Protein AF-A0A954W2F2-F1 (afdb_monomer_lite)

Radius of gyration: 12.39 Å; chains: 1; bounding box: 30×18×31 Å

pLDDT: mean 92.81, std 10.8, range [43.72, 98.75]

Sequence (64 aa):
LLQEVKNALQELPESEREILVLKYLEKLTAEEIAEILGTTERTVWRRHGRAIERVGLILNEGTE

Secondary structure (DSSP, 8-state):
-HHHHHHHHHHS-HHHHHHHIIIIIS---HHHHHHHTTS-HHHHHHHHHHHHHHHHHHHHHTT-

Structure (mmCIF, N/CA/C/O backbone):
data_AF-A0A954W2F2-F1
#
_entry.id   AF-A0A954W2F2-F1
#
loop_
_atom_site.group_PDB
_atom_site.id
_atom_site.type_symbol
_atom_site.label_atom_id
_atom_site.label_alt_id
_atom_site.label_comp_id
_atom_site.label_asym_id
_atom_site.label_entity_id
_atom_site.label_seq_id
_atom_site.pdbx_PDB_ins_code
_atom_site.Cartn_x
_atom_site.Cartn_y
_atom_site.Cartn_z
_atom_site.occupancy
_atom_site.B_iso_or_equiv
_atom_site.auth_seq_id
_atom_site.auth_comp_id
_atom_site.auth_asym_id
_atom_site.auth_atom_id
_atom_site.pdbx_PDB_model_num
ATOM 1 N N . LEU A 1 1 ? 8.219 6.080 -19.365 1.00 74.62 1 LEU A N 1
ATOM 2 C CA . LEU A 1 1 ? 7.950 6.171 -17.908 1.00 74.62 1 LEU A CA 1
ATOM 3 C C . LEU A 1 1 ? 6.466 6.172 -17.512 1.00 74.62 1 LEU A C 1
ATOM 5 O O . LEU A 1 1 ? 6.020 5.178 -16.967 1.00 74.62 1 LEU A O 1
ATOM 9 N N . LEU A 1 2 ? 5.662 7.227 -17.745 1.00 86.44 2 LEU A N 1
ATOM 10 C CA . LEU A 1 2 ? 4.270 7.259 -17.228 1.00 86.44 2 LEU A CA 1
ATOM 11 C C . LEU A 1 2 ? 3.388 6.130 -17.800 1.00 86.44 2 LEU A C 1
ATOM 13 O O . LEU A 1 2 ? 2.590 5.531 -17.082 1.00 86.44 2 LEU A O 1
ATOM 17 N N . GLN A 1 3 ? 3.560 5.819 -19.088 1.00 89.31 3 GLN A N 1
ATOM 18 C CA . GLN A 1 3 ? 2.853 4.718 -19.742 1.00 89.31 3 GLN A CA 1
ATOM 19 C C . GLN A 1 3 ? 3.342 3.344 -19.256 1.00 89.31 3 GLN A C 1
ATOM 21 O O . GLN A 1 3 ? 2.517 2.468 -19.027 1.00 89.31 3 GLN A O 1
ATOM 26 N N . GLU A 1 4 ? 4.649 3.169 -19.033 1.00 88.12 4 GLU A N 1
ATOM 27 C CA . GLU A 1 4 ? 5.216 1.935 -18.458 1.00 88.12 4 GLU A CA 1
ATOM 28 C C . GLU A 1 4 ? 4.683 1.687 -17.046 1.00 88.12 4 GLU A C 1
ATOM 30 O O . GLU A 1 4 ? 4.227 0.590 -16.752 1.00 88.12 4 GLU A O 1
ATOM 35 N N . VAL A 1 5 ? 4.640 2.721 -16.197 1.00 88.81 5 VAL A N 1
ATOM 36 C CA . VAL A 1 5 ? 4.054 2.625 -14.851 1.00 88.81 5 VAL A CA 1
ATOM 37 C C . VAL A 1 5 ? 2.581 2.237 -14.935 1.00 88.81 5 VAL A C 1
ATOM 39 O O . VAL A 1 5 ? 2.127 1.373 -14.190 1.00 88.81 5 VAL A O 1
ATOM 42 N N . LYS A 1 6 ? 1.823 2.835 -15.861 1.00 90.56 6 LYS A N 1
ATOM 43 C CA . LYS A 1 6 ? 0.413 2.486 -16.057 1.00 90.56 6 LYS A CA 1
ATOM 44 C C . LYS A 1 6 ? 0.239 1.021 -16.467 1.00 90.56 6 LYS A C 1
ATOM 46 O O . LYS A 1 6 ? -0.638 0.360 -15.920 1.00 90.56 6 LYS A O 1
ATOM 51 N N . ASN A 1 7 ? 1.073 0.521 -17.376 1.00 92.06 7 ASN A N 1
ATOM 52 C CA . ASN A 1 7 ? 1.047 -0.877 -17.805 1.00 92.06 7 ASN A CA 1
ATOM 53 C C . ASN A 1 7 ? 1.432 -1.815 -16.647 1.00 92.06 7 ASN A C 1
ATOM 55 O O . ASN A 1 7 ? 0.697 -2.752 -1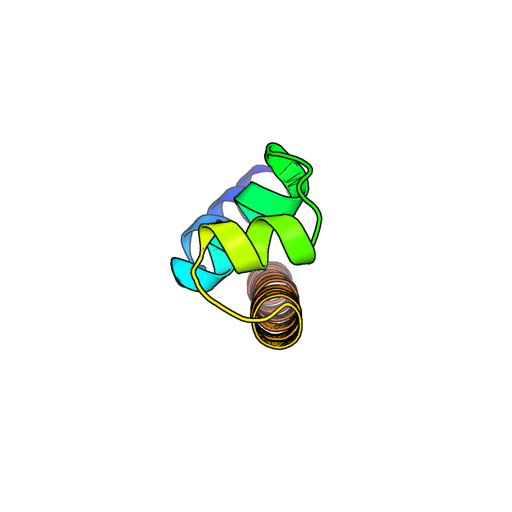6.353 1.00 92.06 7 ASN A O 1
ATOM 59 N N . ALA A 1 8 ? 2.495 -1.497 -15.902 1.00 92.19 8 ALA A N 1
ATOM 60 C CA . ALA A 1 8 ? 2.925 -2.280 -14.744 1.00 92.19 8 ALA A CA 1
ATOM 61 C C . ALA A 1 8 ? 1.834 -2.376 -13.663 1.00 92.19 8 ALA A C 1
ATOM 63 O O . ALA A 1 8 ? 1.601 -3.438 -13.092 1.00 92.19 8 ALA A O 1
ATOM 64 N N . LEU A 1 9 ? 1.103 -1.285 -13.413 1.00 93.50 9 LEU A N 1
ATOM 65 C CA . LEU A 1 9 ? -0.039 -1.293 -12.494 1.00 93.50 9 LEU A CA 1
ATOM 66 C C . LEU A 1 9 ? -1.207 -2.156 -13.005 1.00 93.50 9 LEU A C 1
ATOM 68 O O . LEU A 1 9 ? -1.932 -2.735 -12.193 1.00 93.50 9 LEU A O 1
ATOM 72 N N . GLN A 1 10 ? -1.414 -2.252 -14.323 1.00 93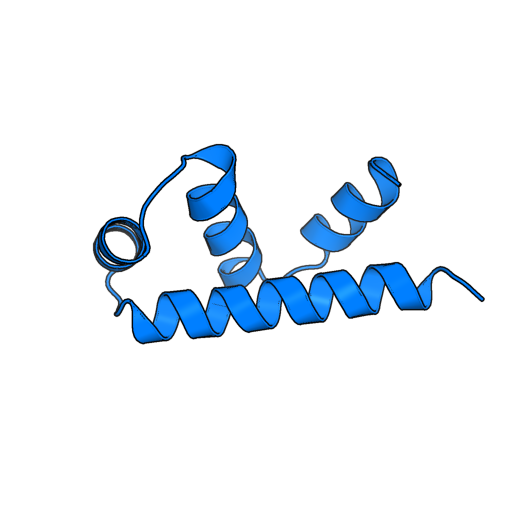.06 10 GLN A N 1
ATOM 73 C CA . GLN A 1 10 ? -2.449 -3.111 -14.913 1.00 93.06 10 GLN A CA 1
ATOM 74 C C . GLN A 1 10 ? -2.128 -4.603 -14.766 1.00 93.06 10 GLN A C 1
ATOM 76 O O . GLN A 1 10 ? -3.053 -5.398 -14.608 1.00 93.06 10 GLN A O 1
ATOM 81 N N . GLU A 1 11 ? -0.849 -4.969 -14.742 1.00 93.69 11 GLU A N 1
ATOM 82 C CA . GLU A 1 11 ? -0.388 -6.352 -14.567 1.00 93.69 11 GLU A CA 1
ATOM 83 C C . GLU A 1 11 ? -0.402 -6.832 -13.108 1.00 93.69 11 GLU A C 1
ATOM 85 O O . GLU A 1 11 ? -0.279 -8.029 -12.834 1.00 93.69 11 GLU A O 1
ATOM 90 N N . LEU A 1 12 ? -0.589 -5.922 -12.147 1.00 95.44 12 LEU A N 1
ATOM 91 C CA . LEU A 1 12 ? -0.715 -6.303 -10.746 1.00 95.44 12 LEU A CA 1
ATOM 92 C C . LEU A 1 12 ? -1.979 -7.140 -10.488 1.00 95.44 12 LEU A C 1
ATOM 94 O O . LEU A 1 12 ? -3.058 -6.830 -11.016 1.00 95.44 12 LEU A O 1
ATOM 98 N N . PRO A 1 13 ? -1.901 -8.123 -9.568 1.00 96.00 13 PRO A N 1
ATOM 99 C CA . PRO A 1 13 ? -3.085 -8.717 -8.967 1.00 96.00 13 PRO A CA 1
ATOM 100 C C . PRO A 1 13 ? -4.015 -7.632 -8.419 1.00 96.00 13 PRO A C 1
ATOM 102 O O . PRO A 1 13 ? -3.561 -6.655 -7.820 1.00 96.00 13 PRO A O 1
ATOM 105 N N . GLU A 1 14 ? -5.325 -7.822 -8.565 1.00 95.75 14 GLU A N 1
ATOM 106 C CA . GLU A 1 14 ? -6.327 -6.834 -8.144 1.00 95.75 14 GLU A CA 1
ATOM 107 C C . GLU A 1 14 ? -6.151 -6.415 -6.679 1.00 95.75 14 GLU A C 1
ATOM 109 O O . GLU A 1 14 ? -6.073 -5.226 -6.388 1.00 95.75 14 GLU A O 1
ATOM 114 N N . SER A 1 15 ? -5.937 -7.386 -5.786 1.00 94.25 15 SER A N 1
ATOM 115 C CA . SER A 1 15 ? -5.713 -7.133 -4.355 1.00 94.25 15 SER A CA 1
ATOM 116 C C . SER A 1 15 ? -4.440 -6.340 -4.025 1.00 94.25 15 SER A C 1
ATOM 118 O O . SER A 1 15 ? -4.307 -5.830 -2.917 1.00 94.25 15 SER A O 1
ATOM 120 N N . GLU A 1 16 ? -3.475 -6.272 -4.944 1.00 96.19 16 GLU A N 1
ATOM 121 C CA . GLU A 1 16 ? -2.232 -5.507 -4.788 1.00 96.19 16 GLU A CA 1
ATOM 122 C C . GLU A 1 16 ? -2.391 -4.111 -5.397 1.00 96.19 16 GLU A C 1
ATOM 124 O O . GLU A 1 16 ? -2.026 -3.120 -4.764 1.00 96.19 16 GLU A O 1
ATOM 129 N N . ARG A 1 17 ? -3.035 -4.015 -6.568 1.00 96.56 17 ARG A N 1
ATOM 130 C CA . ARG A 1 17 ? -3.403 -2.735 -7.190 1.00 96.56 17 ARG A CA 1
ATOM 131 C C . ARG A 1 17 ? -4.352 -1.919 -6.310 1.00 96.56 17 ARG A C 1
ATOM 133 O O . ARG A 1 17 ? -4.145 -0.718 -6.161 1.00 96.56 17 ARG A O 1
ATOM 140 N N . GLU A 1 18 ? -5.358 -2.555 -5.715 1.00 96.94 18 GLU A N 1
ATOM 141 C CA . GLU A 1 18 ? -6.334 -1.914 -4.823 1.00 96.94 18 GLU A CA 1
ATOM 142 C C . GLU A 1 18 ? -5.647 -1.209 -3.644 1.00 96.94 18 GLU A C 1
ATOM 144 O O . GLU A 1 18 ? -5.963 -0.063 -3.330 1.00 96.94 18 GLU A O 1
ATOM 149 N N . ILE A 1 19 ? -4.619 -1.832 -3.059 1.00 97.88 19 ILE A N 1
ATOM 150 C CA . ILE A 1 19 ? -3.844 -1.236 -1.962 1.00 97.88 19 ILE A CA 1
ATOM 151 C C . ILE A 1 19 ? -3.113 0.029 -2.415 1.00 97.88 19 ILE A C 1
ATOM 153 O O . ILE A 1 19 ? -3.053 1.003 -1.666 1.00 97.88 19 ILE A O 1
ATOM 157 N N . LEU A 1 20 ? -2.579 0.050 -3.639 1.00 96.75 20 LEU A N 1
ATOM 158 C CA . LEU A 1 20 ? -1.920 1.239 -4.182 1.00 96.75 20 LEU A CA 1
ATOM 159 C C . LEU A 1 20 ? -2.921 2.364 -4.473 1.00 96.75 20 LEU A C 1
ATOM 161 O O . LEU A 1 20 ? -2.621 3.523 -4.189 1.00 96.75 20 LEU A O 1
ATOM 165 N N . VAL A 1 21 ? -4.110 2.034 -4.988 1.00 96.38 21 VAL A N 1
ATOM 166 C CA . VAL A 1 21 ? -5.192 3.007 -5.219 1.00 96.38 21 VAL A CA 1
ATOM 167 C C . VAL A 1 21 ? -5.602 3.660 -3.903 1.00 96.38 21 VAL A C 1
ATOM 169 O O . VAL A 1 21 ? -5.488 4.879 -3.764 1.00 96.38 21 VAL A O 1
ATOM 172 N N . LEU A 1 22 ? -5.978 2.855 -2.908 1.00 98.06 22 LEU A N 1
ATOM 173 C CA . LEU A 1 22 ? -6.419 3.364 -1.612 1.00 98.06 22 LEU A CA 1
ATOM 174 C C . LEU A 1 22 ? -5.314 4.172 -0.910 1.00 98.06 22 LEU A C 1
ATOM 176 O O . LEU A 1 22 ? -5.576 5.211 -0.307 1.00 98.06 22 LEU A O 1
ATOM 180 N N . LYS A 1 23 ? -4.051 3.743 -1.028 1.00 98.12 23 LYS A N 1
ATOM 181 C CA . LYS A 1 23 ? -2.932 4.429 -0.375 1.00 98.12 23 LYS A CA 1
ATOM 182 C C . LYS A 1 23 ? -2.553 5.752 -1.040 1.00 98.12 23 LYS A C 1
ATOM 184 O O . LYS A 1 23 ? -2.294 6.737 -0.350 1.00 98.12 23 LYS A O 1
ATOM 189 N N . TYR A 1 24 ? -2.431 5.773 -2.366 1.00 96.19 24 TYR A N 1
ATOM 190 C CA . TYR A 1 24 ? -1.813 6.896 -3.076 1.00 96.19 24 TYR A CA 1
ATOM 191 C C . TYR A 1 24 ? -2.815 7.825 -3.750 1.00 96.19 24 TYR A C 1
ATOM 193 O O . TYR A 1 24 ? -2.513 9.018 -3.851 1.00 96.19 24 TYR A O 1
ATOM 201 N N . LEU A 1 25 ? -3.968 7.316 -4.189 1.00 95.00 25 LEU A N 1
ATOM 202 C CA . LEU A 1 25 ? -5.025 8.129 -4.794 1.00 95.00 25 LEU A CA 1
ATOM 203 C C . LEU A 1 25 ? -5.992 8.622 -3.719 1.00 95.00 25 LEU A C 1
ATOM 205 O O . LEU A 1 25 ? -6.145 9.830 -3.570 1.00 95.00 25 LEU A O 1
ATOM 209 N N . GLU A 1 26 ? -6.515 7.708 -2.901 1.00 97.44 26 GLU A N 1
ATOM 210 C CA . GLU A 1 26 ? -7.480 8.038 -1.836 1.00 97.44 26 GLU A CA 1
ATOM 211 C C . GLU A 1 26 ? -6.819 8.545 -0.542 1.00 97.44 26 GLU A C 1
ATOM 213 O O . GLU A 1 26 ? -7.495 8.996 0.376 1.00 97.44 26 GLU A O 1
ATOM 218 N N . LYS A 1 27 ? -5.479 8.511 -0.468 1.00 98.19 27 LYS A N 1
ATOM 219 C CA . LYS A 1 27 ? -4.665 9.018 0.658 1.00 98.19 27 LYS A CA 1
ATOM 220 C C . LYS A 1 27 ? -4.967 8.376 2.016 1.00 98.19 27 LYS A C 1
ATOM 222 O O . LYS A 1 27 ? -4.657 8.970 3.048 1.00 98.19 27 LYS A O 1
ATOM 227 N N . LEU A 1 28 ? -5.476 7.149 2.021 1.00 98.56 28 LEU A N 1
ATOM 228 C CA . LEU A 1 28 ? -5.845 6.457 3.248 1.00 98.56 28 LEU A CA 1
ATOM 229 C C . LEU A 1 28 ? -4.627 5.926 4.023 1.00 98.56 28 LEU A C 1
ATOM 231 O O . LEU A 1 28 ? -3.551 5.604 3.488 1.00 98.56 28 LEU A O 1
ATOM 235 N N . THR A 1 29 ? -4.801 5.827 5.331 1.00 98.56 29 THR A N 1
ATOM 236 C CA . THR A 1 29 ? -3.882 5.163 6.255 1.00 98.56 29 THR A CA 1
ATOM 237 C C . THR A 1 29 ? -4.006 3.640 6.154 1.00 98.56 29 THR A C 1
ATOM 239 O O . THR A 1 29 ? -4.937 3.106 5.559 1.00 98.56 29 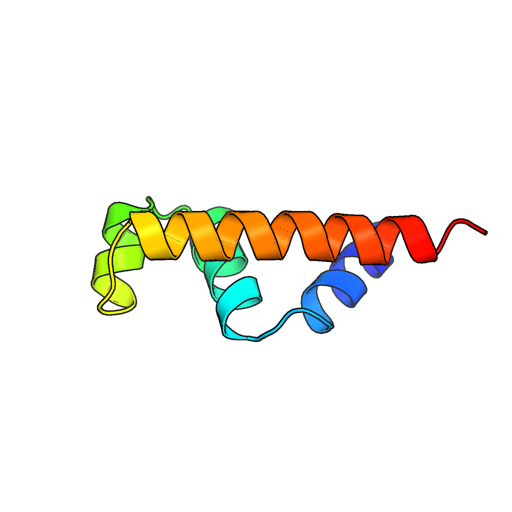THR A O 1
ATOM 242 N N . ALA A 1 30 ? -3.033 2.901 6.701 1.00 98.25 30 ALA A N 1
ATOM 243 C CA . ALA A 1 30 ? -3.111 1.438 6.690 1.00 98.25 30 ALA A CA 1
ATOM 244 C C . ALA A 1 30 ? -4.277 0.914 7.546 1.00 98.25 30 ALA A C 1
ATOM 246 O O . ALA A 1 30 ? -4.843 -0.123 7.205 1.00 98.25 30 ALA A O 1
ATOM 247 N N . GLU A 1 31 ? -4.624 1.639 8.612 1.00 98.69 31 GLU A N 1
ATOM 248 C CA . GLU A 1 31 ? -5.755 1.368 9.501 1.00 98.69 31 GLU A CA 1
ATOM 249 C C . GLU A 1 31 ? -7.084 1.495 8.749 1.00 98.69 31 GLU A C 1
ATOM 251 O O . GLU A 1 31 ? -7.804 0.508 8.628 1.00 98.69 31 GLU A O 1
ATOM 256 N N . GLU A 1 32 ? -7.349 2.643 8.116 1.00 98.75 32 GLU A N 1
ATOM 257 C CA . GLU A 1 32 ? -8.571 2.865 7.322 1.00 98.75 32 GLU A CA 1
ATOM 258 C C . GLU A 1 32 ? -8.715 1.835 6.190 1.00 98.75 32 GLU A C 1
ATOM 260 O O . GLU A 1 32 ? -9.795 1.305 5.940 1.00 98.75 32 GLU A O 1
ATOM 265 N N . ILE A 1 33 ? -7.610 1.492 5.517 1.00 98.62 33 ILE A N 1
ATOM 266 C CA . ILE A 1 33 ? -7.608 0.451 4.480 1.00 98.62 33 ILE A CA 1
ATOM 267 C C . ILE A 1 33 ? -7.931 -0.922 5.082 1.00 98.62 33 ILE A C 1
ATOM 269 O O . ILE A 1 33 ? -8.642 -1.716 4.466 1.00 98.62 33 ILE A O 1
ATOM 273 N N . ALA A 1 34 ? -7.397 -1.231 6.264 1.00 98.50 34 ALA A N 1
ATOM 274 C CA . ALA A 1 34 ? -7.660 -2.494 6.937 1.00 98.50 34 ALA A CA 1
ATOM 275 C C . ALA A 1 34 ? -9.140 -2.623 7.323 1.00 98.50 34 ALA A C 1
ATOM 277 O O . ALA A 1 34 ? -9.719 -3.688 7.107 1.00 98.50 34 ALA A O 1
ATOM 278 N N . GLU A 1 35 ? -9.755 -1.542 7.804 1.00 98.56 35 GLU A N 1
ATOM 279 C CA . GLU A 1 35 ? -11.189 -1.481 8.092 1.00 98.56 35 GLU A CA 1
ATOM 280 C C . GLU A 1 35 ? -12.037 -1.673 6.828 1.00 98.56 35 GLU A C 1
ATOM 282 O O . GLU A 1 35 ? -12.899 -2.552 6.800 1.00 98.56 35 GLU A O 1
ATOM 287 N N . ILE A 1 36 ? -11.745 -0.927 5.754 1.00 98.19 36 ILE A N 1
ATOM 288 C CA . ILE A 1 36 ? -12.468 -1.014 4.470 1.00 98.19 36 ILE A CA 1
ATOM 289 C C . ILE A 1 36 ? -12.412 -2.431 3.890 1.00 98.19 36 ILE A C 1
ATOM 291 O O . ILE A 1 36 ? -13.413 -2.943 3.390 1.00 98.19 36 ILE A O 1
ATOM 295 N N . LEU A 1 37 ? -11.246 -3.077 3.957 1.00 97.38 37 LEU A N 1
ATOM 296 C CA . LEU A 1 37 ? -11.020 -4.396 3.364 1.00 97.38 37 LEU A CA 1
ATOM 297 C C . LEU A 1 37 ? -11.313 -5.562 4.322 1.00 97.38 37 LEU A C 1
ATOM 299 O O . LEU A 1 37 ? -11.061 -6.714 3.959 1.00 97.38 37 LEU A O 1
ATOM 303 N N . GLY A 1 38 ? -11.794 -5.295 5.543 1.00 98.06 38 GLY A N 1
ATOM 304 C CA . GLY A 1 38 ? -12.079 -6.326 6.546 1.00 98.06 38 GLY A CA 1
ATOM 305 C C . GLY A 1 38 ? -10.855 -7.180 6.900 1.00 98.06 38 GLY A C 1
ATOM 306 O O . GLY A 1 38 ? -10.937 -8.407 6.972 1.00 98.06 38 GLY A O 1
ATOM 307 N N . THR A 1 39 ? -9.690 -6.548 7.053 1.00 97.75 39 THR A N 1
ATOM 308 C CA . THR A 1 39 ? -8.392 -7.208 7.246 1.00 97.75 39 THR A CA 1
ATOM 309 C C . THR A 1 39 ? -7.565 -6.532 8.345 1.00 97.75 39 THR A C 1
ATOM 311 O O . THR A 1 39 ? -8.081 -5.759 9.140 1.00 97.75 39 THR A O 1
ATOM 314 N N . THR A 1 40 ? -6.272 -6.852 8.439 1.00 98.56 40 THR A N 1
ATOM 315 C CA . THR A 1 40 ? -5.335 -6.232 9.390 1.00 98.56 40 THR A CA 1
ATOM 316 C C . THR A 1 40 ? -4.346 -5.310 8.685 1.00 98.56 40 THR A C 1
ATOM 318 O O . THR A 1 40 ? -3.935 -5.589 7.555 1.00 98.56 40 THR A O 1
ATOM 321 N N . GLU A 1 41 ? -3.848 -4.285 9.382 1.00 98.56 41 GLU A N 1
ATOM 322 C CA . GLU A 1 41 ? -2.772 -3.412 8.880 1.00 98.56 41 GLU A CA 1
ATOM 323 C C . GLU A 1 41 ? -1.542 -4.202 8.413 1.00 98.56 41 GLU A C 1
ATOM 325 O O . GLU A 1 41 ? -0.932 -3.901 7.388 1.00 98.56 41 GLU A O 1
ATOM 330 N N . ARG A 1 42 ? -1.196 -5.286 9.122 1.00 98.50 42 ARG A N 1
ATOM 331 C CA . ARG A 1 42 ? -0.114 -6.196 8.715 1.00 98.50 42 ARG A CA 1
ATOM 332 C C . ARG A 1 42 ? -0.360 -6.777 7.321 1.00 98.50 42 ARG A C 1
ATOM 334 O O . ARG A 1 42 ? 0.574 -6.916 6.533 1.00 98.50 42 ARG A O 1
ATOM 341 N N . THR A 1 43 ? -1.601 -7.147 7.015 1.00 98.06 43 THR A N 1
ATOM 342 C CA . THR A 1 43 ? -1.966 -7.679 5.698 1.00 98.06 43 THR A CA 1
ATOM 343 C C . THR A 1 43 ? -1.912 -6.596 4.628 1.00 98.06 43 THR A C 1
ATOM 345 O O . THR A 1 43 ? -1.431 -6.884 3.531 1.00 98.06 43 THR A O 1
ATOM 348 N N . VAL A 1 44 ? -2.332 -5.371 4.957 1.00 98.44 44 VAL A N 1
ATOM 349 C CA . VAL A 1 44 ? -2.206 -4.189 4.091 1.00 98.44 44 VAL A CA 1
ATOM 350 C C . VAL A 1 44 ? -0.743 -3.953 3.721 1.00 98.44 44 VAL A C 1
ATOM 352 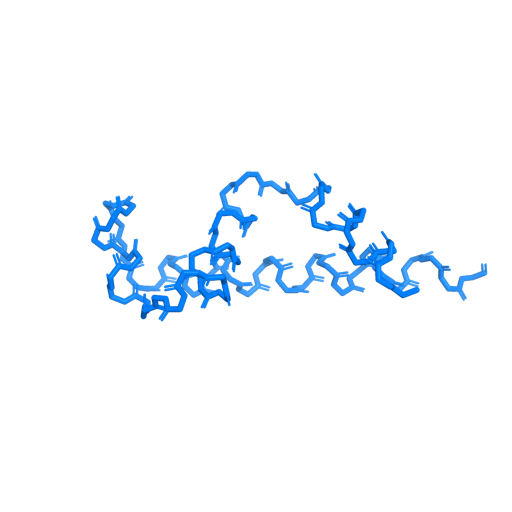O O . VAL A 1 44 ? -0.412 -3.971 2.539 1.00 98.44 44 VAL A O 1
ATOM 355 N N . TRP A 1 45 ? 0.159 -3.855 4.703 1.00 98.31 45 TRP A N 1
ATOM 356 C CA . TRP A 1 45 ? 1.590 -3.647 4.452 1.00 98.31 45 TRP A CA 1
ATOM 357 C C . TRP A 1 45 ? 2.238 -4.790 3.677 1.00 98.31 45 TRP A C 1
ATOM 359 O O . TRP A 1 45 ? 3.052 -4.556 2.787 1.00 98.31 45 TRP A O 1
ATOM 369 N N . ARG A 1 46 ? 1.839 -6.036 3.949 1.00 98.19 46 ARG A N 1
ATOM 370 C CA . ARG A 1 46 ? 2.318 -7.193 3.185 1.00 98.19 46 ARG A CA 1
ATOM 371 C C . ARG A 1 46 ? 1.895 -7.120 1.713 1.00 98.19 46 ARG A C 1
ATOM 373 O O . ARG A 1 46 ? 2.692 -7.455 0.844 1.00 98.19 46 ARG A O 1
ATOM 380 N N . ARG A 1 47 ? 0.649 -6.725 1.426 1.00 97.75 47 ARG A N 1
ATOM 381 C CA . ARG A 1 47 ? 0.161 -6.549 0.046 1.00 97.75 47 ARG A CA 1
ATOM 382 C C . ARG A 1 47 ? 0.824 -5.348 -0.629 1.00 97.75 47 ARG A C 1
ATOM 384 O O . ARG A 1 47 ? 1.233 -5.473 -1.775 1.00 97.75 47 ARG A O 1
ATOM 391 N N . HIS A 1 48 ? 0.988 -4.237 0.090 1.00 98.31 48 HIS A N 1
ATOM 392 C CA . HIS A 1 48 ? 1.698 -3.046 -0.388 1.00 98.31 48 HIS A CA 1
ATOM 393 C C . HIS A 1 48 ? 3.136 -3.379 -0.799 1.00 98.31 48 HIS A C 1
ATOM 395 O O . HIS A 1 48 ? 3.518 -3.092 -1.928 1.00 98.31 48 HIS A O 1
ATOM 401 N N . GLY A 1 49 ? 3.895 -4.065 0.063 1.00 97.88 49 GLY A N 1
ATOM 402 C CA . GLY A 1 49 ? 5.272 -4.465 -0.234 1.00 97.88 49 GLY A CA 1
ATOM 403 C C . GLY A 1 49 ? 5.382 -5.310 -1.506 1.00 97.88 49 GLY A C 1
ATOM 404 O O . GLY A 1 49 ? 6.185 -4.989 -2.377 1.00 97.88 49 GLY A O 1
ATOM 405 N N . ARG A 1 50 ? 4.515 -6.324 -1.662 1.00 97.38 50 ARG A N 1
ATOM 406 C CA . ARG A 1 50 ? 4.467 -7.143 -2.888 1.00 97.38 50 ARG A CA 1
ATOM 407 C C . ARG A 1 50 ? 4.092 -6.339 -4.130 1.00 97.38 50 ARG A C 1
ATOM 409 O O . ARG A 1 50 ? 4.669 -6.565 -5.187 1.00 97.38 50 ARG A O 1
ATOM 416 N N . ALA A 1 51 ? 3.160 -5.395 -3.998 1.00 97.06 51 ALA A N 1
ATOM 417 C CA . ALA A 1 51 ? 2.759 -4.527 -5.097 1.00 97.06 51 ALA A CA 1
ATOM 418 C C . ALA A 1 51 ? 3.943 -3.678 -5.592 1.00 97.06 51 ALA A C 1
ATOM 420 O O . ALA A 1 51 ? 4.200 -3.624 -6.792 1.00 97.06 51 ALA A O 1
ATOM 421 N N . ILE A 1 52 ? 4.694 -3.056 -4.674 1.00 96.38 52 ILE A N 1
ATOM 422 C CA . ILE A 1 52 ? 5.872 -2.243 -5.012 1.00 96.38 52 ILE A CA 1
ATOM 423 C C . ILE A 1 52 ? 6.991 -3.098 -5.616 1.00 96.38 52 ILE A C 1
ATOM 425 O O . ILE A 1 52 ? 7.565 -2.707 -6.630 1.00 96.38 52 ILE A O 1
ATOM 429 N N . GLU A 1 53 ? 7.275 -4.266 -5.035 1.00 95.69 53 GLU A N 1
ATOM 430 C CA . GLU A 1 53 ? 8.275 -5.206 -5.557 1.00 95.69 53 GLU A CA 1
ATOM 431 C C . GLU A 1 53 ? 7.941 -5.637 -6.990 1.00 95.69 53 GLU A C 1
ATOM 433 O O . GLU A 1 53 ? 8.786 -5.551 -7.879 1.00 95.69 53 GLU A O 1
ATOM 438 N N . ARG A 1 54 ? 6.685 -6.022 -7.246 1.00 95.00 54 ARG A N 1
ATOM 439 C CA . ARG A 1 54 ? 6.232 -6.470 -8.567 1.00 95.00 54 ARG A CA 1
ATOM 440 C C . ARG A 1 54 ? 6.252 -5.349 -9.604 1.00 95.00 54 ARG A C 1
ATOM 442 O O . ARG A 1 54 ? 6.692 -5.591 -10.722 1.00 95.00 54 ARG A O 1
ATOM 449 N N . VAL A 1 55 ? 5.853 -4.126 -9.240 1.00 94.44 55 VAL A N 1
ATOM 450 C CA . VAL A 1 55 ? 6.019 -2.956 -10.123 1.00 94.44 55 VAL A CA 1
ATOM 451 C C . VAL A 1 55 ? 7.495 -2.738 -10.453 1.00 94.44 55 VAL A C 1
ATOM 453 O O . VAL A 1 55 ? 7.824 -2.506 -11.610 1.00 94.44 55 VAL A O 1
ATOM 456 N N . GLY A 1 56 ? 8.386 -2.845 -9.463 1.00 93.06 56 GLY A N 1
ATOM 457 C CA . GLY A 1 56 ? 9.828 -2.729 -9.677 1.00 93.06 56 GLY A CA 1
ATOM 458 C C . GLY A 1 56 ? 10.368 -3.768 -10.661 1.00 93.06 56 GLY A C 1
ATOM 459 O O . GLY A 1 56 ? 11.127 -3.411 -11.555 1.00 93.06 56 GLY A O 1
ATOM 460 N N . LEU A 1 57 ? 9.943 -5.029 -10.538 1.00 92.62 57 LEU A N 1
ATOM 461 C CA . LEU A 1 57 ? 10.325 -6.097 -11.467 1.00 92.62 57 LEU A CA 1
ATOM 462 C C . LEU A 1 57 ? 9.855 -5.801 -12.897 1.00 92.62 57 LEU A C 1
ATOM 464 O O . LEU A 1 57 ? 10.684 -5.772 -13.797 1.00 92.62 57 LEU A O 1
ATOM 468 N N . ILE A 1 58 ? 8.571 -5.477 -13.090 1.00 91.00 58 ILE A N 1
ATOM 469 C CA . ILE A 1 58 ? 8.005 -5.199 -14.424 1.00 91.00 58 ILE A CA 1
ATOM 470 C C . ILE A 1 58 ? 8.714 -4.016 -15.096 1.00 91.00 58 ILE A C 1
ATOM 472 O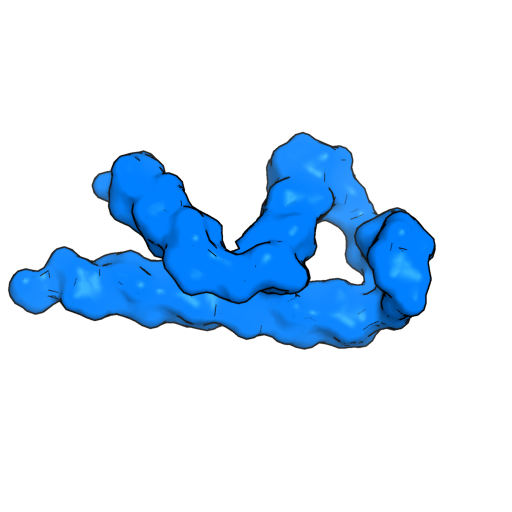 O . ILE A 1 58 ? 9.013 -4.050 -16.288 1.00 91.00 58 ILE A O 1
ATOM 476 N N . LEU A 1 59 ? 9.002 -2.956 -14.336 1.00 90.12 59 LEU A N 1
ATOM 477 C CA . LEU A 1 59 ? 9.679 -1.777 -14.877 1.00 90.12 59 LEU A CA 1
ATOM 478 C C . LEU A 1 59 ? 11.152 -2.041 -15.207 1.00 90.12 59 LEU A C 1
ATOM 480 O O . LEU A 1 59 ? 11.665 -1.434 -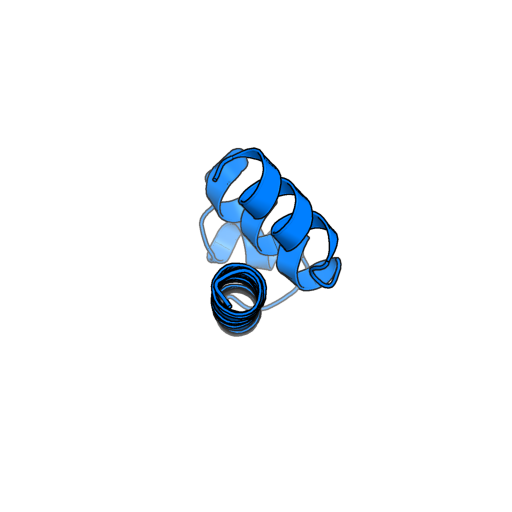16.141 1.00 90.12 59 LEU A O 1
ATOM 484 N N . ASN A 1 60 ? 11.817 -2.937 -14.475 1.00 86.94 60 ASN A N 1
ATOM 485 C CA . ASN A 1 60 ? 13.211 -3.295 -14.732 1.00 86.94 60 ASN A CA 1
ATOM 486 C C . ASN A 1 60 ? 13.355 -4.313 -15.878 1.00 86.94 60 ASN A C 1
ATOM 488 O O . ASN A 1 60 ? 14.328 -4.235 -16.624 1.00 86.94 60 ASN A O 1
ATOM 492 N N . GLU A 1 61 ? 12.390 -5.220 -16.060 1.00 68.06 61 GLU A N 1
ATOM 493 C CA . GLU A 1 61 ? 12.365 -6.205 -17.157 1.00 68.06 61 GLU A CA 1
ATOM 494 C C . GLU A 1 61 ? 12.229 -5.552 -18.548 1.00 68.06 61 GLU A C 1
ATOM 496 O O . GLU A 1 61 ? 12.635 -6.138 -19.546 1.00 68.06 61 GLU A O 1
ATOM 501 N N . GLY A 1 62 ? 11.729 -4.313 -18.633 1.00 57.00 62 GLY A N 1
ATOM 502 C CA . GLY A 1 62 ? 11.648 -3.538 -19.879 1.00 57.00 62 GLY A CA 1
ATOM 503 C C . GLY A 1 62 ? 12.926 -2.786 -20.282 1.00 57.00 62 GLY A C 1
ATOM 504 O O . GLY A 1 62 ? 12.861 -1.968 -21.199 1.00 57.00 62 GLY A O 1
ATOM 505 N N . THR A 1 63 ? 14.052 -2.999 -19.587 1.00 51.53 63 THR A N 1
ATOM 506 C CA . THR A 1 63 ? 15.296 -2.210 -19.753 1.00 51.53 63 THR A CA 1
ATOM 507 C C . THR A 1 63 ? 16.438 -2.946 -20.469 1.00 51.53 63 THR A C 1
ATOM 509 O O . THR A 1 63 ? 17.565 -2.448 -20.453 1.00 51.53 63 THR A O 1
ATOM 512 N N . GLU A 1 64 ? 16.176 -4.103 -21.085 1.00 43.72 64 GLU A N 1
ATOM 513 C CA . GLU A 1 64 ? 17.147 -4.828 -21.932 1.00 43.72 64 GLU A CA 1
ATOM 514 C C . GLU A 1 64 ? 17.080 -4.428 -23.414 1.00 43.72 64 GLU A C 1
ATOM 516 O O . GLU A 1 64 ? 15.960 -4.270 -23.955 1.00 43.72 64 GLU A O 1
#

Foldseek 3Di:
DVVLLVVLLVPDDPLLNVLCCCCPVVVDDLVVVCVVVVHDSVVSVVSPVVSVVSSVVSSVVVVD